Protein AF-A0A8J7U3Q4-F1 (afdb_monomer_lite)

Structure (mmCIF, N/CA/C/O backbone):
data_AF-A0A8J7U3Q4-F1
#
_entry.id   AF-A0A8J7U3Q4-F1
#
loop_
_atom_site.group_PDB
_atom_site.id
_atom_site.type_symbol
_atom_site.label_atom_id
_atom_site.label_alt_id
_atom_site.label_comp_id
_atom_site.label_asym_id
_atom_site.label_entity_id
_atom_site.label_seq_id
_atom_site.pdbx_PDB_ins_code
_atom_site.Cartn_x
_atom_site.Cartn_y
_atom_site.Cartn_z
_atom_site.occupancy
_atom_site.B_iso_or_equiv
_atom_site.auth_seq_id
_atom_site.auth_comp_id
_atom_site.auth_asym_id
_atom_site.auth_atom_id
_atom_site.pdbx_PDB_model_num
ATOM 1 N N . MET A 1 1 ? -8.595 15.255 -13.622 1.00 50.78 1 MET A N 1
ATOM 2 C CA . MET A 1 1 ? -7.132 15.039 -13.653 1.00 50.78 1 MET A CA 1
ATOM 3 C C . MET A 1 1 ? -6.896 13.541 -13.529 1.00 50.78 1 MET A C 1
ATOM 5 O O . MET A 1 1 ? -7.437 12.952 -12.600 1.00 50.78 1 MET A O 1
ATOM 9 N N . GLU A 1 2 ? -6.223 12.906 -14.490 1.00 57.72 2 GLU A N 1
ATOM 10 C CA . GLU A 1 2 ? -5.945 11.461 -14.437 1.00 57.72 2 GLU A CA 1
ATOM 11 C C . GLU A 1 2 ? -5.096 11.168 -13.190 1.00 57.72 2 GLU A C 1
ATOM 13 O O . GLU A 1 2 ? -4.143 11.901 -12.936 1.00 57.72 2 GLU A O 1
ATOM 18 N N . LYS A 1 3 ? -5.475 10.163 -12.385 1.00 77.69 3 LYS A N 1
ATOM 19 C CA . LYS A 1 3 ? -4.777 9.755 -11.152 1.00 77.69 3 LYS A CA 1
ATOM 20 C C . LYS A 1 3 ? -3.900 8.536 -11.471 1.00 77.69 3 LYS A C 1
ATOM 22 O O . LYS A 1 3 ? -4.393 7.405 -11.439 1.00 77.69 3 LYS A O 1
ATOM 27 N N . PRO A 1 4 ? -2.631 8.719 -11.890 1.00 82.69 4 PRO A N 1
ATOM 28 C CA . PRO A 1 4 ? -1.915 7.671 -12.618 1.00 82.69 4 PRO A CA 1
ATOM 29 C C . PRO A 1 4 ? -1.476 6.530 -11.709 1.00 82.69 4 PRO A C 1
ATOM 31 O O . PRO A 1 4 ? -1.364 5.402 -12.171 1.00 82.69 4 PRO A O 1
ATOM 34 N N . LEU A 1 5 ? -1.300 6.799 -10.413 1.00 87.62 5 LEU A N 1
ATOM 35 C CA . LEU A 1 5 ? -1.025 5.765 -9.425 1.00 87.62 5 LEU A CA 1
ATOM 36 C C . LEU A 1 5 ? -2.237 4.838 -9.245 1.00 87.62 5 LEU A C 1
ATOM 38 O O . LEU A 1 5 ? -2.056 3.624 -9.252 1.00 87.62 5 LEU A O 1
ATOM 42 N N . ARG A 1 6 ? -3.474 5.364 -9.221 1.00 89.88 6 ARG A N 1
ATOM 43 C CA . ARG A 1 6 ? -4.691 4.520 -9.249 1.00 89.88 6 ARG A CA 1
ATOM 44 C C . ARG A 1 6 ? -4.746 3.637 -10.489 1.00 89.88 6 ARG A C 1
ATOM 46 O O . ARG A 1 6 ? -5.060 2.457 -10.380 1.00 89.88 6 ARG A O 1
ATOM 53 N N . LYS A 1 7 ? -4.423 4.193 -11.661 1.00 89.12 7 LYS A N 1
ATOM 54 C CA . LYS A 1 7 ? -4.411 3.445 -12.929 1.00 89.12 7 LYS A CA 1
ATOM 55 C C . LYS A 1 7 ? -3.358 2.339 -12.928 1.00 89.12 7 LYS A C 1
ATOM 57 O O . LYS A 1 7 ? -3.640 1.241 -13.395 1.00 89.12 7 LYS A O 1
ATOM 62 N N . VAL A 1 8 ? -2.172 2.612 -12.387 1.00 91.62 8 VAL A N 1
ATOM 63 C CA . VAL A 1 8 ? -1.105 1.615 -12.241 1.00 91.62 8 VAL A CA 1
ATOM 64 C C . VAL A 1 8 ? -1.519 0.520 -11.260 1.00 91.62 8 VAL A C 1
ATOM 66 O O . VAL A 1 8 ? -1.522 -0.642 -11.646 1.00 91.62 8 VAL A O 1
ATOM 69 N N . ILE A 1 9 ? -1.957 0.871 -10.048 1.00 92.69 9 ILE A N 1
ATOM 70 C CA . ILE A 1 9 ? -2.380 -0.105 -9.030 1.00 92.69 9 ILE A CA 1
ATOM 71 C C . ILE A 1 9 ? -3.555 -0.956 -9.535 1.00 92.69 9 ILE A C 1
ATOM 73 O O . ILE A 1 9 ? -3.525 -2.179 -9.415 1.00 92.69 9 ILE A O 1
ATOM 77 N N . GLY A 1 10 ? -4.559 -0.334 -10.161 1.00 91.94 10 GLY A N 1
ATOM 78 C CA . GLY A 1 10 ? -5.684 -1.048 -10.770 1.00 91.94 10 GLY A CA 1
ATOM 79 C C . GLY A 1 10 ? -5.268 -1.915 -11.962 1.00 91.94 10 GLY A C 1
ATOM 80 O O . GLY A 1 10 ? -5.807 -2.999 -12.154 1.00 91.94 10 GLY A O 1
ATOM 81 N N . GLY A 1 11 ? -4.278 -1.474 -12.743 1.00 91.56 11 GLY A N 1
ATOM 82 C CA . GLY A 1 11 ? -3.726 -2.229 -13.865 1.00 91.56 11 GLY A CA 1
ATOM 83 C C . GLY A 1 11 ? -2.928 -3.462 -13.438 1.00 91.56 11 GLY A C 1
ATOM 84 O O . GLY A 1 11 ? -2.996 -4.480 -14.132 1.00 91.56 11 GLY A O 1
ATOM 85 N N . MET A 1 12 ? -2.228 -3.369 -12.304 1.00 93.06 12 MET A N 1
ATOM 86 C CA . MET A 1 12 ? -1.419 -4.443 -11.728 1.00 93.06 12 MET A CA 1
ATOM 87 C C . MET A 1 12 ? -2.253 -5.606 -11.195 1.00 93.06 12 MET A C 1
ATOM 89 O O . MET A 1 12 ? -1.776 -6.729 -11.266 1.00 93.06 12 MET A O 1
ATOM 93 N N . ARG A 1 13 ? -3.469 -5.369 -10.683 1.00 90.81 13 ARG A N 1
ATOM 94 C CA . ARG A 1 13 ? -4.275 -6.412 -10.029 1.00 90.81 13 ARG A CA 1
ATOM 95 C C . ARG A 1 13 ? -4.514 -7.609 -10.961 1.00 90.81 13 ARG A C 1
ATOM 97 O O . ARG A 1 13 ? -5.131 -7.463 -12.017 1.00 90.81 13 ARG A O 1
ATOM 104 N N . GLY A 1 14 ? -4.035 -8.786 -10.559 1.00 88.00 14 GLY A N 1
ATOM 105 C CA . GLY A 1 14 ? -4.105 -10.031 -11.334 1.00 88.00 14 GLY A CA 1
ATOM 106 C C . GLY A 1 14 ? -3.166 -10.086 -12.547 1.00 88.00 14 GLY A C 1
ATOM 107 O O . GLY A 1 14 ? -3.259 -11.007 -13.358 1.00 88.00 14 GLY A O 1
ATOM 108 N N . ARG A 1 15 ? -2.292 -9.088 -12.712 1.00 91.50 15 ARG A N 1
ATOM 109 C CA . ARG A 1 15 ? -1.296 -8.959 -13.789 1.00 91.50 15 ARG A CA 1
ATOM 110 C C . ARG A 1 15 ? 0.045 -8.466 -13.252 1.00 91.50 15 ARG A C 1
ATOM 112 O O . ARG A 1 15 ? 0.823 -7.863 -13.986 1.00 91.50 15 ARG A O 1
ATOM 119 N N . GLU A 1 16 ? 0.333 -8.714 -11.982 1.00 91.81 16 GLU A N 1
ATOM 120 C CA . GLU A 1 16 ? 1.485 -8.162 -11.273 1.00 91.81 16 GLU A CA 1
ATOM 121 C C . GLU A 1 16 ? 2.796 -8.570 -11.955 1.00 91.81 16 GLU A C 1
ATOM 123 O O . GLU A 1 16 ? 3.686 -7.739 -12.114 1.00 91.81 16 GLU A O 1
ATOM 128 N N . GLY A 1 17 ? 2.850 -9.794 -12.494 1.00 90.12 17 GLY A N 1
ATOM 129 C CA . GLY A 1 17 ? 3.981 -10.318 -13.268 1.00 90.12 17 GLY A CA 1
ATOM 130 C C . GLY A 1 17 ? 4.316 -9.550 -14.556 1.00 90.12 17 GLY A C 1
ATOM 131 O O . GLY A 1 17 ? 5.398 -9.737 -15.099 1.00 90.12 17 GLY A O 1
ATOM 132 N N . MET A 1 18 ? 3.426 -8.681 -15.054 1.00 91.38 18 MET A N 1
ATOM 133 C CA . MET A 1 18 ? 3.721 -7.783 -16.185 1.00 91.38 18 MET A CA 1
ATOM 134 C C . MET A 1 18 ? 4.442 -6.500 -15.759 1.00 91.38 18 MET A C 1
ATOM 136 O O . MET A 1 18 ? 5.020 -5.813 -16.598 1.00 91.38 18 MET A O 1
ATOM 140 N N . TYR A 1 19 ? 4.383 -6.158 -14.474 1.00 91.12 19 TYR A N 1
ATOM 141 C CA . TYR A 1 19 ? 4.971 -4.942 -13.916 1.00 91.12 19 TYR A CA 1
ATOM 142 C C . TYR A 1 19 ? 6.218 -5.257 -13.094 1.00 91.12 19 TYR A C 1
ATOM 144 O O . TYR A 1 19 ? 7.161 -4.469 -13.073 1.00 91.12 19 TYR A O 1
ATOM 152 N N . VAL A 1 20 ? 6.203 -6.394 -12.396 1.00 92.19 20 VAL A N 1
ATOM 153 C CA . VAL A 1 20 ? 7.166 -6.743 -11.359 1.00 92.19 20 VAL A CA 1
ATOM 154 C C . VAL A 1 20 ? 7.409 -8.255 -11.355 1.00 92.19 20 VAL A C 1
ATOM 156 O O . VAL A 1 20 ? 6.463 -9.040 -11.322 1.00 92.19 20 VAL A O 1
ATOM 159 N N . LEU A 1 21 ? 8.679 -8.670 -11.368 1.00 90.50 21 LEU A N 1
ATOM 160 C CA . LEU A 1 21 ? 9.094 -10.075 -11.358 1.00 90.50 21 LEU A CA 1
ATOM 161 C C . LEU A 1 21 ? 10.216 -10.293 -10.323 1.00 90.50 21 LEU A C 1
ATOM 163 O O . LEU A 1 21 ? 11.276 -9.685 -10.483 1.00 90.50 21 LEU A O 1
ATOM 167 N N . PRO A 1 22 ? 10.025 -11.169 -9.313 1.00 89.94 22 PRO A N 1
ATOM 168 C CA . PRO A 1 22 ? 8.791 -11.897 -8.992 1.00 89.94 22 PRO A CA 1
ATOM 169 C C . PRO A 1 22 ? 7.662 -10.967 -8.493 1.00 89.94 22 PRO A C 1
ATOM 171 O O . PRO A 1 22 ? 7.942 -9.926 -7.902 1.00 89.94 22 PRO A O 1
ATOM 174 N N . PRO A 1 23 ? 6.379 -11.324 -8.702 1.00 89.81 23 PRO A N 1
ATOM 175 C CA . PRO A 1 23 ? 5.234 -10.508 -8.290 1.00 89.81 23 PRO A CA 1
ATOM 176 C C . PRO A 1 23 ? 4.902 -10.687 -6.799 1.00 89.81 23 PRO A C 1
ATOM 178 O O . PRO A 1 23 ? 3.769 -10.991 -6.429 1.00 89.81 23 PRO A O 1
ATOM 181 N N . ASP A 1 24 ? 5.903 -10.559 -5.933 1.00 92.81 24 ASP A N 1
ATOM 182 C CA . ASP A 1 24 ? 5.725 -10.679 -4.489 1.00 92.81 24 ASP A CA 1
ATOM 183 C C . ASP A 1 24 ? 5.553 -9.310 -3.809 1.00 92.81 24 ASP A C 1
ATOM 185 O O . ASP A 1 24 ? 5.645 -8.243 -4.425 1.00 92.81 24 ASP A O 1
ATOM 189 N N . TRP A 1 25 ? 5.282 -9.356 -2.505 1.00 95.44 25 TRP A N 1
ATOM 190 C CA . TRP A 1 25 ? 5.036 -8.173 -1.692 1.00 95.44 25 TRP A CA 1
ATOM 191 C C . TRP A 1 25 ? 6.167 -7.140 -1.757 1.00 95.44 25 TRP A C 1
ATOM 193 O O . TRP A 1 25 ? 5.904 -5.963 -2.004 1.00 95.44 25 TRP A O 1
ATOM 203 N N . SER A 1 26 ? 7.419 -7.553 -1.550 1.00 95.12 26 SER A N 1
ATOM 204 C CA . SER A 1 26 ? 8.537 -6.611 -1.453 1.00 95.12 26 SER A CA 1
ATOM 205 C C . SER A 1 26 ? 8.826 -5.948 -2.795 1.00 95.12 26 SER A C 1
ATOM 207 O O . SER A 1 26 ? 9.085 -4.743 -2.837 1.00 95.12 26 SER A O 1
ATOM 209 N N . HIS A 1 27 ? 8.718 -6.689 -3.899 1.00 95.44 27 HIS A N 1
ATOM 210 C CA . HIS A 1 27 ? 8.943 -6.120 -5.219 1.00 95.44 27 HIS A CA 1
ATOM 211 C C . HIS A 1 27 ? 7.803 -5.179 -5.639 1.00 95.44 27 HIS A C 1
ATOM 213 O O . HIS A 1 27 ? 8.068 -4.120 -6.215 1.00 95.44 27 HIS A O 1
ATOM 219 N N . VAL A 1 28 ? 6.544 -5.499 -5.310 1.00 95.31 28 VAL A N 1
ATOM 220 C CA . VAL A 1 28 ? 5.410 -4.586 -5.543 1.00 95.31 28 VAL A CA 1
ATOM 221 C C . VAL A 1 28 ? 5.569 -3.300 -4.729 1.00 95.31 28 VAL A C 1
ATOM 223 O O . VAL A 1 28 ? 5.395 -2.208 -5.273 1.00 95.31 28 VAL A O 1
ATOM 226 N N . VAL A 1 29 ? 5.963 -3.401 -3.457 1.00 95.69 29 VAL A N 1
ATOM 227 C CA . VAL A 1 29 ? 6.251 -2.239 -2.601 1.00 95.69 29 VAL A CA 1
ATOM 228 C C . VAL A 1 29 ? 7.357 -1.375 -3.206 1.00 95.69 29 VAL A C 1
ATOM 230 O O . VAL A 1 29 ? 7.184 -0.161 -3.341 1.00 95.69 29 VAL A O 1
ATOM 233 N N . ALA A 1 30 ? 8.472 -1.983 -3.620 1.00 94.81 30 ALA A N 1
ATOM 234 C CA . ALA A 1 30 ? 9.586 -1.269 -4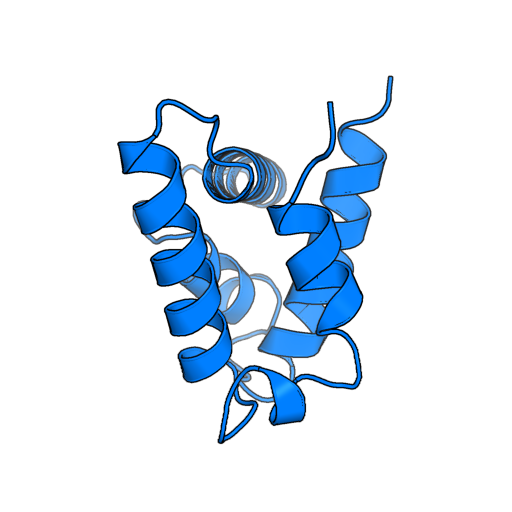.237 1.00 94.81 30 ALA A CA 1
ATOM 235 C C . ALA A 1 30 ? 9.156 -0.542 -5.521 1.00 94.81 30 ALA A C 1
ATOM 237 O O . ALA A 1 30 ? 9.465 0.640 -5.698 1.00 94.81 30 ALA A O 1
ATOM 238 N N . PHE A 1 31 ? 8.389 -1.215 -6.381 1.00 94.69 31 PHE A N 1
ATOM 239 C CA . PHE A 1 31 ? 7.856 -0.633 -7.609 1.00 94.69 31 PHE A CA 1
ATOM 240 C C . PHE A 1 31 ? 6.947 0.572 -7.332 1.00 94.69 31 PHE A C 1
ATOM 242 O O . PHE A 1 31 ? 7.143 1.640 -7.914 1.00 94.69 31 PHE A O 1
ATOM 249 N N . LEU A 1 32 ? 5.984 0.439 -6.415 1.00 93.81 32 LEU A N 1
ATOM 250 C CA . LEU A 1 32 ? 5.037 1.509 -6.091 1.00 93.81 32 LEU A CA 1
ATOM 251 C C . LEU A 1 32 ? 5.722 2.707 -5.419 1.00 93.81 32 LEU A C 1
ATOM 253 O O . LEU A 1 32 ? 5.435 3.857 -5.768 1.00 93.81 32 LEU A O 1
ATOM 257 N N . ASN A 1 33 ? 6.674 2.456 -4.517 1.00 91.81 33 ASN A N 1
ATOM 258 C CA . ASN A 1 33 ? 7.480 3.507 -3.898 1.00 91.81 33 ASN A CA 1
ATOM 259 C C . ASN A 1 33 ? 8.341 4.239 -4.939 1.00 91.81 33 ASN A C 1
ATOM 261 O O . ASN A 1 33 ? 8.371 5.470 -4.943 1.00 91.81 33 ASN A O 1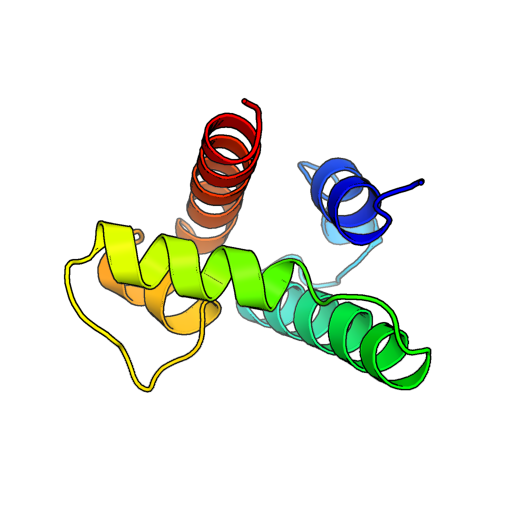
ATOM 265 N N . GLY A 1 34 ? 8.978 3.511 -5.863 1.00 91.12 34 GLY A N 1
ATOM 266 C CA . GLY A 1 34 ? 9.756 4.095 -6.960 1.00 91.12 34 GLY A CA 1
ATOM 267 C C . GLY A 1 34 ? 8.899 4.926 -7.919 1.00 91.12 34 GLY A C 1
ATOM 268 O O . GLY A 1 34 ? 9.244 6.067 -8.233 1.00 91.12 34 GLY A O 1
ATOM 269 N N . PHE A 1 35 ? 7.738 4.400 -8.320 1.00 89.31 35 PHE A N 1
ATOM 270 C CA . PHE A 1 35 ? 6.776 5.118 -9.157 1.00 89.31 35 PHE A CA 1
ATOM 271 C C . PHE A 1 35 ? 6.325 6.423 -8.491 1.00 89.31 35 PHE A C 1
ATOM 273 O O . PHE A 1 35 ? 6.291 7.481 -9.120 1.00 89.31 35 PHE A O 1
ATOM 280 N N . SER A 1 36 ? 6.013 6.362 -7.197 1.00 87.12 36 SER A N 1
ATOM 281 C CA . SER A 1 36 ? 5.606 7.527 -6.418 1.00 87.12 36 SER A CA 1
ATOM 282 C C . SER A 1 36 ? 6.727 8.565 -6.272 1.00 87.12 36 SER A C 1
ATOM 284 O O . SER A 1 36 ? 6.500 9.759 -6.491 1.00 87.12 36 SER A O 1
ATOM 286 N N . ALA A 1 37 ? 7.956 8.128 -5.980 1.00 86.06 37 ALA A N 1
ATOM 287 C CA . ALA A 1 37 ? 9.122 9.002 -5.866 1.00 86.06 37 ALA A CA 1
ATOM 288 C C . ALA A 1 37 ? 9.407 9.763 -7.171 1.00 86.06 37 ALA A C 1
ATOM 290 O O . ALA A 1 37 ? 9.595 10.982 -7.139 1.00 86.06 37 ALA A O 1
ATOM 291 N N . GLY A 1 38 ? 9.342 9.081 -8.321 1.00 83.62 38 GLY A N 1
ATOM 292 C CA . GLY A 1 38 ? 9.506 9.716 -9.633 1.00 83.62 38 GLY A CA 1
ATOM 293 C C . GLY A 1 38 ? 8.486 10.829 -9.895 1.00 83.62 38 GLY A C 1
ATOM 294 O O . GLY A 1 38 ? 8.816 11.842 -10.504 1.00 83.62 38 GLY A O 1
ATOM 295 N N . ARG A 1 39 ? 7.260 10.693 -9.370 1.00 78.31 39 ARG A N 1
ATOM 296 C CA . ARG A 1 39 ? 6.204 11.709 -9.517 1.00 78.31 39 ARG A CA 1
ATOM 297 C C . ARG A 1 39 ? 6.309 12.859 -8.524 1.00 78.31 39 ARG A C 1
ATOM 299 O O . ARG A 1 39 ? 5.971 13.984 -8.894 1.00 78.31 39 ARG A O 1
ATOM 306 N N . LYS A 1 40 ? 6.797 12.616 -7.300 1.00 74.62 40 LYS A N 1
ATOM 307 C CA . LYS A 1 40 ? 7.099 13.694 -6.339 1.00 74.62 40 LYS A CA 1
ATOM 308 C C . LYS A 1 40 ? 8.089 14.694 -6.935 1.00 74.62 40 LYS A C 1
ATOM 310 O O . LYS A 1 40 ? 7.881 15.897 -6.807 1.00 74.62 40 LYS A O 1
ATOM 315 N N . GLY A 1 41 ? 9.094 14.205 -7.666 1.00 68.31 41 GLY A N 1
ATOM 316 C CA . GLY A 1 41 ? 10.037 15.050 -8.409 1.00 68.31 41 GLY A CA 1
ATOM 317 C C . GLY A 1 41 ? 9.386 15.953 -9.469 1.00 68.31 41 GLY A C 1
ATOM 318 O O . GLY A 1 41 ? 9.991 16.932 -9.887 1.00 68.31 41 GLY A O 1
ATOM 319 N N . SER A 1 42 ? 8.144 15.667 -9.875 1.00 67.81 42 SER A N 1
ATOM 320 C CA . SER A 1 42 ? 7.358 16.453 -10.837 1.00 67.81 42 SER A CA 1
ATOM 321 C C . SER A 1 42 ? 6.280 17.340 -10.189 1.00 67.81 42 SER A C 1
ATOM 323 O O . SER A 1 42 ? 5.425 17.862 -10.900 1.00 67.81 42 SER A O 1
ATOM 325 N N . GLY A 1 43 ? 6.270 17.491 -8.857 1.00 60.00 43 GLY A N 1
ATOM 326 C CA . GLY A 1 43 ? 5.328 18.367 -8.141 1.00 60.00 43 GLY A CA 1
ATOM 327 C C . GLY A 1 43 ? 3.895 17.831 -8.013 1.00 60.00 43 GLY A C 1
ATOM 328 O O . GLY A 1 43 ? 2.982 18.582 -7.674 1.00 60.00 43 GLY A O 1
ATOM 329 N N . LEU A 1 44 ? 3.670 16.543 -8.282 1.00 64.06 44 LEU A N 1
ATOM 330 C CA . LEU A 1 44 ? 2.353 15.906 -8.189 1.00 64.06 44 LEU A CA 1
ATOM 331 C C . LEU A 1 44 ? 2.145 15.262 -6.811 1.00 64.06 44 LEU A C 1
ATOM 333 O O . LEU A 1 44 ? 3.077 14.691 -6.242 1.00 64.06 44 LEU A O 1
ATOM 337 N N . SER A 1 45 ? 0.915 15.335 -6.281 1.00 65.38 45 SER A N 1
ATOM 338 C CA . SER A 1 45 ? 0.591 14.764 -4.967 1.00 65.38 45 SER A CA 1
ATOM 339 C C . SER A 1 45 ? 0.787 13.240 -4.946 1.00 65.38 45 SER A C 1
ATOM 341 O O . SER A 1 45 ? 0.569 12.537 -5.937 1.00 65.38 45 SER A O 1
ATOM 343 N N . CYS A 1 46 ? 1.244 12.736 -3.800 1.00 78.38 46 CYS A N 1
ATOM 344 C CA . CYS A 1 46 ? 1.585 11.335 -3.597 1.00 78.38 46 CYS A CA 1
ATOM 345 C C . CYS A 1 46 ? 0.414 10.610 -2.931 1.00 78.38 46 CYS A C 1
ATOM 347 O O . CYS A 1 46 ? 0.280 10.640 -1.709 1.00 78.38 46 CYS A O 1
ATOM 349 N N . GLU A 1 47 ? -0.424 9.941 -3.724 1.00 86.88 47 GLU A N 1
ATOM 350 C CA . GLU A 1 47 ? -1.595 9.215 -3.204 1.00 86.88 47 GLU A CA 1
ATOM 351 C C . GLU A 1 47 ? -1.202 8.096 -2.223 1.00 86.88 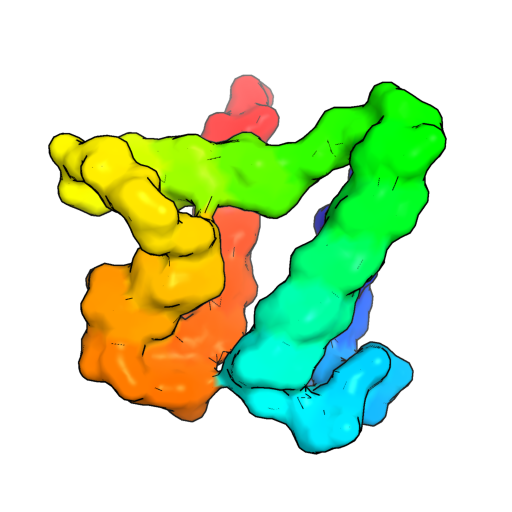47 GLU A C 1
ATOM 353 O O . GLU A 1 47 ? -1.959 7.813 -1.307 1.00 86.88 47 GLU A O 1
ATOM 358 N N . LEU A 1 48 ? 0.009 7.524 -2.328 1.00 89.75 48 LEU A N 1
ATOM 359 C CA . LEU A 1 48 ? 0.524 6.588 -1.315 1.00 89.75 48 LEU A CA 1
ATOM 360 C C . LEU A 1 48 ? 0.706 7.240 0.061 1.00 89.75 48 LEU A C 1
ATOM 362 O O . LEU A 1 48 ? 0.555 6.567 1.069 1.00 89.75 48 LEU A O 1
ATOM 366 N N . THR A 1 49 ? 1.021 8.537 0.123 1.00 88.94 49 THR A N 1
ATOM 367 C CA . THR A 1 49 ? 1.139 9.245 1.407 1.00 88.94 49 THR A CA 1
ATOM 368 C C . THR A 1 49 ? -0.236 9.491 2.022 1.00 88.94 49 THR A C 1
ATOM 370 O O . THR A 1 49 ? -0.378 9.382 3.234 1.00 88.94 49 THR A O 1
ATOM 373 N N . LEU A 1 50 ? -1.251 9.775 1.202 1.00 89.94 50 LEU A N 1
ATOM 374 C CA . LEU A 1 50 ? -2.637 9.882 1.673 1.00 89.94 50 LEU A CA 1
ATOM 375 C C . LEU A 1 50 ? -3.159 8.523 2.150 1.00 89.94 50 LEU A C 1
ATOM 377 O O . LEU A 1 50 ? -3.726 8.423 3.232 1.00 89.94 50 LEU A O 1
ATOM 381 N N . PHE A 1 51 ? -2.877 7.464 1.394 1.00 93.25 51 PHE A N 1
ATOM 382 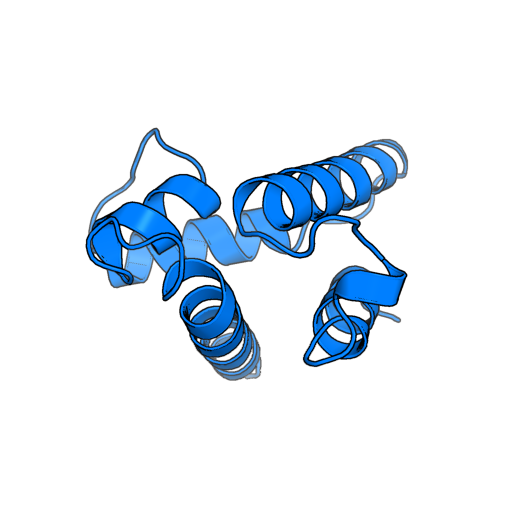C CA . PHE A 1 51 ? -3.192 6.096 1.787 1.00 93.25 51 PHE A CA 1
ATOM 383 C C . PHE A 1 51 ? -2.508 5.691 3.096 1.00 93.25 51 PHE A C 1
ATOM 385 O O . PHE A 1 51 ? -3.136 5.089 3.961 1.00 93.25 51 PHE A O 1
ATOM 392 N N . GLU A 1 52 ? -1.240 6.057 3.279 1.00 93.19 52 GLU A N 1
ATOM 393 C CA . GLU A 1 52 ? -0.522 5.826 4.531 1.00 93.19 52 GLU A CA 1
ATOM 394 C C . GLU A 1 52 ? -1.199 6.520 5.721 1.00 93.19 52 GLU A C 1
ATOM 396 O O . GLU A 1 52 ? -1.417 5.900 6.761 1.00 93.19 52 GLU A O 1
ATOM 401 N N . GLN A 1 53 ? -1.583 7.788 5.558 1.00 91.38 53 GLN A N 1
ATOM 402 C CA . GLN A 1 53 ? -2.304 8.533 6.592 1.00 91.38 53 GLN A CA 1
ATOM 403 C C . GLN A 1 53 ? -3.647 7.874 6.920 1.00 91.38 5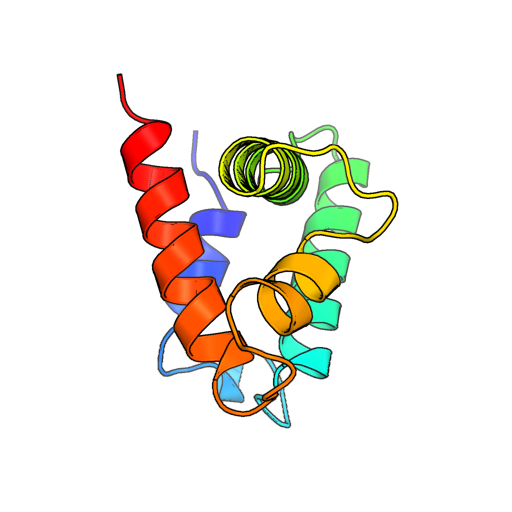3 GLN A C 1
ATOM 405 O O . GLN A 1 53 ? -3.946 7.653 8.092 1.00 91.38 53 GLN A O 1
ATOM 410 N N . TRP A 1 54 ? -4.400 7.476 5.894 1.00 93.69 54 TRP A N 1
ATOM 411 C CA . TRP A 1 54 ? -5.655 6.746 6.052 1.00 93.69 54 TRP A CA 1
ATOM 412 C C . TRP A 1 54 ? -5.459 5.423 6.812 1.00 93.69 54 TRP A C 1
ATOM 414 O O . TRP A 1 54 ? -6.230 5.103 7.715 1.00 93.69 54 TRP A O 1
ATOM 424 N N . LEU A 1 55 ? -4.387 4.670 6.534 1.00 95.00 55 LEU A N 1
ATOM 425 C CA . LEU A 1 55 ? -4.066 3.451 7.285 1.00 95.00 55 LEU A CA 1
ATOM 426 C C . LEU A 1 55 ? -3.788 3.739 8.765 1.00 95.00 55 LEU A C 1
ATOM 428 O O . LEU A 1 55 ? -4.253 2.988 9.625 1.00 95.00 55 LEU A O 1
ATOM 432 N N . TYR A 1 56 ? -3.049 4.809 9.072 1.00 93.56 56 TYR A N 1
ATOM 433 C CA . TYR A 1 56 ? -2.770 5.211 10.455 1.00 93.56 56 TYR A CA 1
ATOM 434 C C . TYR A 1 56 ? -4.047 5.555 11.226 1.00 93.56 56 TYR A C 1
ATOM 436 O O . TYR A 1 56 ? -4.180 5.189 12.395 1.00 93.56 56 TYR A O 1
ATOM 444 N N . GLU A 1 57 ? -5.009 6.201 10.569 1.00 92.31 57 GLU A N 1
ATOM 445 C CA . GLU A 1 57 ? -6.325 6.469 11.150 1.00 92.31 57 GLU A CA 1
ATOM 446 C C . GLU A 1 57 ? -7.076 5.168 11.460 1.00 92.31 57 GLU A C 1
ATOM 448 O O . GLU A 1 57 ? -7.606 5.019 12.562 1.00 92.31 57 GLU A O 1
ATOM 453 N N . LYS A 1 58 ? -7.056 4.179 10.552 1.00 91.56 58 LYS A N 1
ATOM 454 C CA . LYS A 1 58 ? -7.724 2.883 10.779 1.00 91.56 58 LYS A CA 1
ATOM 455 C C . LYS A 1 58 ? -7.124 2.075 11.931 1.00 91.56 58 LYS A C 1
ATOM 457 O O . LYS A 1 58 ? -7.857 1.342 12.589 1.00 91.56 58 LYS A O 1
ATOM 462 N N . ILE A 1 59 ? -5.822 2.199 12.195 1.00 92.06 59 ILE A N 1
ATOM 463 C CA . ILE A 1 59 ? -5.175 1.520 13.335 1.00 92.06 59 ILE A CA 1
ATOM 464 C C . ILE A 1 59 ? -5.192 2.355 14.627 1.00 92.06 59 ILE A C 1
ATOM 466 O O . ILE A 1 59 ? -4.654 1.913 15.644 1.00 92.06 59 ILE A O 1
ATOM 470 N N . GLY A 1 60 ? -5.777 3.559 14.596 1.00 87.88 60 GLY A N 1
ATOM 471 C CA . GLY A 1 60 ? -5.917 4.448 15.751 1.00 87.88 60 GLY A CA 1
ATOM 472 C C . GLY A 1 60 ? -4.600 4.996 16.305 1.00 87.88 60 GLY A C 1
ATOM 473 O O . GLY A 1 60 ? -4.577 5.483 17.431 1.00 87.88 60 GLY A O 1
ATOM 474 N N . ASN A 1 61 ? -3.497 4.900 15.558 1.00 81.81 61 ASN A N 1
ATOM 475 C CA . ASN A 1 61 ? -2.170 5.317 16.002 1.00 81.81 61 ASN A CA 1
ATOM 476 C C . ASN A 1 61 ? -1.320 5.786 14.824 1.00 81.81 61 ASN A C 1
ATOM 478 O O . ASN A 1 61 ? -1.289 5.155 13.768 1.00 81.81 61 ASN A O 1
ATOM 482 N N . ARG A 1 62 ? -0.534 6.845 15.044 1.00 75.75 62 ARG A N 1
ATOM 483 C CA . ARG A 1 62 ? 0.547 7.194 14.117 1.00 75.75 62 ARG A CA 1
ATOM 484 C C . ARG A 1 62 ? 1.657 6.158 14.239 1.00 75.75 62 ARG A C 1
ATOM 486 O O . ARG A 1 62 ? 2.178 5.934 15.330 1.00 75.75 62 ARG A O 1
ATOM 493 N N . CYS A 1 63 ? 2.016 5.540 13.120 1.00 75.75 63 CYS A N 1
ATOM 494 C CA . CYS A 1 63 ? 3.164 4.650 13.036 1.00 75.75 63 CYS A CA 1
ATOM 495 C C . CYS A 1 63 ? 4.362 5.412 12.458 1.00 75.75 63 CYS A C 1
ATOM 497 O O . CYS A 1 63 ? 4.192 6.283 11.609 1.00 75.75 63 CYS A O 1
ATOM 499 N N . SER A 1 64 ? 5.574 5.098 12.917 1.00 82.00 64 SER A N 1
ATOM 500 C CA . SER A 1 64 ? 6.811 5.547 12.261 1.00 82.00 64 SER A CA 1
ATOM 501 C C . SER A 1 64 ? 7.187 4.667 11.064 1.00 82.00 64 SER A C 1
ATOM 503 O O . SER A 1 64 ? 8.123 4.988 10.335 1.00 82.00 64 SER A O 1
ATOM 505 N N . SER A 1 65 ? 6.491 3.545 10.881 1.00 88.62 65 SER A N 1
ATOM 506 C CA . SER A 1 65 ? 6.696 2.604 9.784 1.00 88.62 65 SER A CA 1
ATOM 507 C C . SER A 1 65 ? 5.775 2.931 8.616 1.00 88.62 65 SER A C 1
ATOM 509 O O . SER A 1 65 ? 4.609 3.231 8.846 1.00 88.62 65 SER A O 1
ATOM 511 N N . GLY A 1 66 ? 6.285 2.815 7.388 1.00 92.69 66 GLY A N 1
ATOM 512 C CA . GLY A 1 66 ? 5.537 3.141 6.173 1.00 92.69 66 GLY A CA 1
ATOM 513 C C . GLY A 1 66 ? 4.305 2.265 5.927 1.00 92.69 66 GLY A C 1
ATOM 514 O O . GLY A 1 66 ? 4.095 1.235 6.581 1.00 92.69 66 GLY A O 1
ATOM 515 N N . TRP A 1 67 ? 3.494 2.678 4.949 1.00 95.06 67 TRP A N 1
ATOM 516 C CA . TRP A 1 67 ? 2.255 1.994 4.552 1.00 95.06 67 TRP A CA 1
ATOM 517 C C . TRP A 1 67 ? 2.432 0.486 4.337 1.00 95.06 67 TRP A C 1
ATOM 519 O O . TRP A 1 67 ? 1.567 -0.303 4.716 1.00 95.06 67 TRP A O 1
ATOM 529 N N . ASP A 1 68 ? 3.557 0.071 3.763 1.00 96.44 68 ASP A N 1
ATOM 530 C CA . ASP A 1 68 ? 3.869 -1.316 3.448 1.00 96.44 68 ASP A CA 1
ATOM 531 C C . ASP A 1 68 ? 4.044 -2.154 4.719 1.00 96.44 68 ASP A C 1
ATOM 533 O O . ASP A 1 68 ? 3.463 -3.233 4.871 1.00 96.44 68 ASP A O 1
ATOM 537 N N . TRP A 1 69 ? 4.778 -1.624 5.694 1.00 96.44 69 TRP A N 1
ATOM 538 C CA . TRP A 1 69 ? 4.927 -2.288 6.979 1.00 96.44 69 TRP A CA 1
ATOM 539 C C . TRP A 1 69 ? 3.576 -2.431 7.678 1.00 96.44 69 TRP A C 1
ATOM 541 O O . TRP A 1 69 ? 3.283 -3.495 8.229 1.00 96.44 69 TRP A O 1
ATOM 551 N N . VAL A 1 70 ? 2.738 -1.391 7.634 1.00 96.38 70 VAL A N 1
ATOM 552 C CA . VAL A 1 70 ? 1.408 -1.421 8.252 1.00 96.38 70 VAL A CA 1
ATOM 553 C C . VAL A 1 70 ? 0.518 -2.468 7.587 1.00 96.38 70 VAL A C 1
ATOM 555 O O . VAL A 1 70 ? -0.082 -3.274 8.296 1.00 96.38 70 VAL A O 1
ATOM 558 N N . VAL A 1 71 ? 0.464 -2.523 6.254 1.00 97.56 71 VAL A N 1
ATOM 559 C CA . VAL A 1 71 ? -0.314 -3.550 5.543 1.00 97.56 71 VAL A CA 1
ATOM 560 C C . VAL A 1 71 ? 0.149 -4.951 5.940 1.00 97.56 71 VAL A C 1
ATOM 562 O O . VAL A 1 71 ? -0.676 -5.765 6.361 1.00 97.56 71 VAL A O 1
ATOM 565 N N . LEU A 1 72 ? 1.455 -5.222 5.868 1.00 98.00 72 LEU A N 1
ATOM 566 C CA . LEU A 1 72 ? 2.003 -6.541 6.180 1.00 98.00 72 LEU A CA 1
ATOM 567 C C . LEU A 1 72 ? 1.724 -6.940 7.635 1.00 98.00 72 LEU A C 1
ATOM 569 O O . LEU A 1 72 ? 1.207 -8.021 7.896 1.00 98.00 72 LEU A O 1
ATOM 573 N N . ASN A 1 73 ? 2.042 -6.069 8.591 1.00 96.25 73 ASN A N 1
ATOM 574 C CA . ASN A 1 73 ? 2.085 -6.450 10.003 1.00 96.25 73 ASN A CA 1
ATOM 575 C C . ASN A 1 73 ? 0.761 -6.235 10.737 1.00 96.25 73 ASN A C 1
ATOM 577 O O . ASN A 1 73 ? 0.474 -6.959 11.686 1.00 96.25 73 ASN A O 1
ATOM 581 N N . LYS A 1 74 ? -0.042 -5.239 10.346 1.00 95.50 74 LYS A N 1
ATOM 582 C CA . LYS A 1 74 ? -1.304 -4.914 11.033 1.00 95.50 74 LYS A CA 1
ATOM 583 C C . LYS A 1 74 ? -2.526 -5.518 10.362 1.00 95.50 74 LYS A C 1
ATOM 585 O O . LYS A 1 74 ? -3.498 -5.791 11.054 1.00 95.50 74 LYS A O 1
ATOM 590 N N . PHE A 1 75 ? -2.474 -5.747 9.051 1.00 96.19 75 PHE A N 1
ATOM 591 C CA . PHE A 1 75 ? -3.634 -6.217 8.292 1.00 96.19 75 PHE A CA 1
ATOM 592 C C . PHE A 1 75 ? -3.448 -7.595 7.650 1.00 96.19 75 PHE A C 1
ATOM 594 O O . PHE A 1 75 ? -4.444 -8.258 7.360 1.00 96.19 75 PHE A O 1
ATOM 601 N N . ALA A 1 76 ? -2.206 -8.024 7.423 1.00 97.12 76 ALA A N 1
ATOM 602 C CA . ALA A 1 76 ? -1.876 -9.349 6.900 1.00 97.12 76 ALA A CA 1
ATOM 603 C C . ALA A 1 76 ? -1.179 -10.256 7.929 1.00 97.12 76 ALA A C 1
ATOM 605 O O . ALA A 1 76 ? -0.749 -11.345 7.571 1.00 97.12 76 ALA A O 1
ATOM 606 N N . GLU A 1 77 ? -1.091 -9.838 9.197 1.00 96.19 77 GLU A N 1
ATOM 607 C CA . GLU A 1 77 ? -0.566 -10.655 10.308 1.00 96.19 77 GLU A CA 1
ATOM 608 C C . GLU A 1 77 ? 0.872 -11.169 10.081 1.00 96.19 77 GLU A C 1
ATOM 610 O O . GLU A 1 77 ? 1.254 -12.232 10.562 1.00 96.19 77 GLU A O 1
ATOM 615 N N . GLY A 1 78 ? 1.685 -10.421 9.330 1.00 96.38 78 GLY A N 1
ATOM 616 C CA . GLY A 1 78 ? 3.056 -10.803 8.976 1.00 96.38 78 GLY A CA 1
ATOM 617 C C . GLY A 1 78 ? 3.158 -11.816 7.830 1.00 96.38 78 GLY A C 1
ATOM 618 O O . GLY A 1 78 ? 4.263 -12.212 7.465 1.00 96.38 78 GLY A O 1
ATOM 619 N N . ASP A 1 79 ? 2.036 -12.218 7.232 1.00 97.06 79 ASP A N 1
ATOM 620 C CA . ASP A 1 79 ? 1.989 -13.168 6.125 1.00 97.06 79 ASP A CA 1
ATOM 621 C C . ASP A 1 79 ? 2.168 -12.450 4.778 1.00 97.06 79 ASP A C 1
ATOM 623 O O . ASP A 1 79 ? 1.287 -11.736 4.283 1.00 97.06 79 ASP A O 1
ATOM 627 N N . THR A 1 80 ? 3.327 -12.663 4.154 1.00 94.38 80 THR A N 1
ATOM 628 C CA . THR A 1 80 ? 3.677 -12.050 2.868 1.00 94.38 80 THR A CA 1
ATOM 629 C C . THR A 1 80 ? 2.793 -12.525 1.716 1.00 94.38 80 THR A C 1
ATOM 631 O O . THR A 1 80 ? 2.587 -11.762 0.772 1.00 94.38 80 THR A O 1
ATOM 634 N N . GLN A 1 81 ? 2.209 -13.728 1.794 1.00 93.69 81 GLN A N 1
ATOM 635 C CA . GLN A 1 81 ? 1.274 -14.225 0.779 1.00 93.69 81 GLN A CA 1
ATOM 636 C C . GLN A 1 81 ? -0.078 -13.510 0.864 1.00 93.69 81 GLN A C 1
ATOM 638 O O . GLN A 1 81 ? -0.746 -13.313 -0.152 1.00 93.69 81 GLN A O 1
ATOM 643 N N . LYS A 1 82 ? -0.474 -13.068 2.064 1.00 96.25 82 LYS A N 1
ATOM 644 C CA . LYS A 1 82 ? -1.708 -12.296 2.283 1.00 96.25 82 LYS A CA 1
ATOM 645 C C . LYS A 1 82 ? -1.527 -10.796 2.069 1.00 96.25 82 LYS A C 1
ATOM 647 O O . LYS A 1 82 ? -2.513 -10.112 1.799 1.00 96.25 82 LYS A O 1
ATOM 652 N N . ALA A 1 83 ? -0.303 -10.281 2.175 1.00 97.19 83 ALA A N 1
ATOM 653 C CA . ALA A 1 83 ? -0.025 -8.847 2.151 1.00 97.19 83 ALA A CA 1
ATOM 654 C C . ALA A 1 83 ? -0.483 -8.159 0.859 1.00 97.19 83 ALA A C 1
ATOM 656 O O . ALA A 1 83 ? -1.148 -7.127 0.918 1.00 97.19 83 ALA A O 1
ATOM 657 N N . LEU A 1 84 ? -0.209 -8.754 -0.304 1.00 95.62 84 LEU A N 1
ATOM 658 C CA . LEU A 1 84 ? -0.586 -8.166 -1.589 1.00 95.62 84 LEU A CA 1
ATOM 659 C C . LEU A 1 84 ? -2.115 -8.164 -1.831 1.00 95.62 84 LEU A C 1
ATOM 661 O O . LEU A 1 84 ? -2.665 -7.096 -2.110 1.00 95.62 84 LEU A O 1
ATOM 665 N N . PRO A 1 85 ? -2.850 -9.282 -1.647 1.00 95.50 85 PRO A N 1
ATOM 666 C CA . PRO A 1 85 ? -4.315 -9.253 -1.661 1.00 95.50 85 PRO A CA 1
ATOM 667 C C . PRO A 1 85 ? -4.903 -8.259 -0.651 1.00 95.50 85 PRO A C 1
ATOM 669 O O . PRO A 1 85 ? -5.857 -7.540 -0.958 1.00 95.50 85 PRO A O 1
ATOM 672 N N . LYS A 1 86 ? -4.318 -8.180 0.551 1.00 97.50 86 LYS A N 1
ATOM 673 C CA . LYS A 1 86 ? -4.764 -7.262 1.600 1.00 97.50 86 LYS A CA 1
ATOM 674 C C . LYS A 1 86 ? -4.536 -5.800 1.223 1.00 97.50 86 LYS A C 1
ATOM 676 O O . LYS A 1 86 ? -5.423 -4.982 1.447 1.00 97.50 86 LYS A O 1
ATOM 681 N N . PHE A 1 87 ? -3.397 -5.476 0.615 1.00 97.12 87 PHE A N 1
ATOM 682 C CA . PHE A 1 87 ? -3.123 -4.150 0.070 1.00 97.12 87 PHE A CA 1
ATOM 683 C C . PHE A 1 87 ? -4.204 -3.725 -0.917 1.00 97.12 87 PHE A C 1
ATOM 685 O O . PHE A 1 87 ? -4.753 -2.639 -0.772 1.00 97.12 87 PHE A O 1
ATOM 692 N N . TYR A 1 88 ? -4.560 -4.585 -1.871 1.00 96.38 88 TYR A N 1
ATOM 693 C CA . TYR A 1 88 ? -5.603 -4.270 -2.844 1.00 96.38 88 TYR A CA 1
ATOM 694 C C . TYR A 1 88 ? -6.960 -4.003 -2.190 1.00 96.38 88 TYR A C 1
ATOM 696 O O . TYR A 1 88 ? -7.628 -3.041 -2.562 1.00 96.38 88 TYR A O 1
ATOM 704 N N . GLN A 1 89 ? -7.339 -4.805 -1.193 1.00 96.81 89 GLN A N 1
ATOM 705 C CA . GLN A 1 89 ? -8.563 -4.588 -0.423 1.00 96.81 89 GLN A CA 1
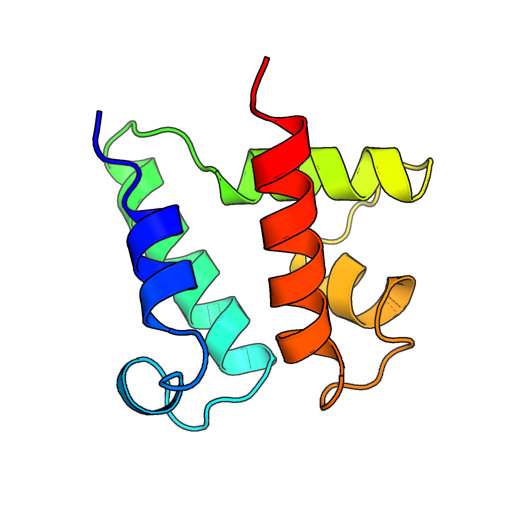ATOM 706 C C . GLN A 1 89 ? -8.554 -3.231 0.302 1.00 96.81 89 GLN A C 1
ATOM 708 O O . GLN A 1 89 ? -9.535 -2.493 0.252 1.00 96.81 89 GLN A O 1
ATOM 713 N N . LEU A 1 90 ? -7.453 -2.904 0.984 1.00 96.75 90 LEU A N 1
ATOM 714 C CA . LEU A 1 90 ? -7.308 -1.651 1.729 1.00 96.75 90 LEU A CA 1
ATOM 715 C C . LEU A 1 90 ? -7.260 -0.442 0.798 1.00 96.75 90 LEU A C 1
ATOM 717 O O . LEU A 1 90 ? -7.842 0.590 1.110 1.00 96.75 90 LEU A O 1
ATOM 721 N N . TRP A 1 91 ? -6.599 -0.577 -0.350 1.00 95.62 91 TRP A N 1
ATOM 722 C CA . TRP A 1 91 ? -6.546 0.459 -1.368 1.00 95.62 91 TRP A CA 1
ATOM 723 C C . TRP A 1 91 ? -7.941 0.773 -1.908 1.00 95.62 91 TRP A C 1
ATOM 725 O O . TRP A 1 91 ? -8.305 1.939 -1.990 1.00 95.62 91 TRP A O 1
ATOM 735 N N . ASP A 1 92 ? -8.758 -0.241 -2.207 1.00 94.56 92 ASP A N 1
ATOM 736 C CA . ASP A 1 92 ? -10.140 -0.018 -2.649 1.00 94.56 92 ASP A CA 1
ATOM 737 C C . ASP A 1 92 ? -10.977 0.687 -1.577 1.00 94.56 92 ASP A C 1
ATOM 739 O O . ASP A 1 92 ? -11.707 1.622 -1.898 1.00 94.56 92 ASP A O 1
ATOM 743 N N . ALA A 1 93 ? -10.840 0.282 -0.310 1.00 95.44 93 ALA A N 1
ATOM 744 C CA . ALA A 1 93 ? -11.531 0.928 0.804 1.00 95.44 93 ALA A CA 1
ATOM 745 C C . ALA A 1 93 ? -11.104 2.397 0.969 1.00 95.44 93 ALA A C 1
ATOM 747 O O . ALA A 1 93 ? -11.948 3.275 1.116 1.00 95.44 93 ALA A O 1
ATOM 748 N N . PHE A 1 94 ? -9.806 2.685 0.859 1.00 94.44 94 PHE A N 1
ATOM 749 C CA . PHE A 1 94 ? -9.284 4.050 0.835 1.00 94.44 94 PHE A CA 1
ATOM 750 C C . PHE A 1 94 ? -9.883 4.874 -0.312 1.00 94.44 94 PHE A C 1
ATOM 752 O O . PHE A 1 94 ? -10.310 6.008 -0.112 1.00 94.44 94 PHE A O 1
ATOM 759 N N . LEU A 1 95 ? -9.964 4.298 -1.514 1.00 91.50 95 LEU A N 1
ATOM 760 C CA . LEU A 1 95 ? -10.548 4.979 -2.665 1.00 91.50 95 LEU A CA 1
ATOM 761 C C . LEU A 1 95 ? -12.049 5.242 -2.515 1.00 91.50 95 LEU A C 1
ATOM 763 O O . LEU A 1 95 ? -12.529 6.190 -3.130 1.00 91.50 95 LEU A O 1
ATOM 767 N N . GLN A 1 96 ? -12.770 4.415 -1.756 1.00 91.62 96 GLN A N 1
ATOM 768 C CA . GLN A 1 96 ? -14.186 4.615 -1.442 1.00 91.62 96 GLN A CA 1
ATOM 769 C C . GLN A 1 96 ? -14.383 5.715 -0.393 1.00 91.62 96 GLN A C 1
ATOM 771 O O . GLN A 1 96 ? -15.245 6.565 -0.583 1.00 91.62 96 GLN A O 1
ATOM 776 N N . ASP A 1 97 ? -13.552 5.741 0.653 1.00 85.38 97 ASP A N 1
ATOM 777 C CA . ASP A 1 97 ? -13.588 6.769 1.703 1.00 85.38 97 ASP A CA 1
ATOM 778 C C . ASP A 1 97 ? -13.164 8.164 1.179 1.00 85.38 97 ASP A C 1
ATOM 780 O O . ASP A 1 97 ? -13.577 9.184 1.725 1.00 85.38 97 ASP A O 1
ATOM 784 N N . GLU A 1 98 ? -12.355 8.236 0.112 1.00 68.38 98 GLU A N 1
ATOM 785 C CA . GLU A 1 98 ? -11.945 9.496 -0.537 1.00 68.38 98 GLU A CA 1
ATOM 786 C C . GLU A 1 98 ? -12.980 10.088 -1.523 1.00 68.38 98 GLU A C 1
ATOM 788 O O . GLU A 1 98 ? -12.704 11.107 -2.171 1.00 68.38 98 GLU A O 1
ATOM 793 N N . ILE A 1 99 ? -14.152 9.467 -1.685 1.00 47.59 99 ILE A N 1
ATOM 794 C CA . ILE A 1 99 ? -15.254 10.011 -2.490 1.00 47.59 99 ILE A CA 1
ATOM 795 C C . ILE A 1 99 ? -16.227 10.712 -1.528 1.00 47.59 99 ILE A C 1
ATOM 797 O O . ILE A 1 99 ? -16.813 10.021 -0.697 1.00 47.59 99 ILE A O 1
ATOM 801 N N . PRO A 1 100 ? -16.410 12.047 -1.593 1.00 42.62 100 PRO A N 1
ATOM 802 C CA . PRO A 1 100 ? -17.567 12.670 -0.955 1.00 42.62 100 PRO A CA 1
ATOM 803 C C . PRO A 1 100 ? -18.878 12.193 -1.591 1.00 42.62 100 PRO A C 1
ATOM 805 O O . PRO A 1 100 ? -18.902 11.999 -2.831 1.00 42.62 100 PRO A O 1
#

Sequence (100 aa):
MEKPLRKVIGGMRGREGMYVLPPDWSHVVAFLNGFSAGRKGSGLSCELTLFEQWLYEKIGNRCSSGWDWVVLNKFAEGDTQKALPKFYQLWDAFLQDEIP

Secondary structure (DSSP, 8-state):
---HHHHHHHHHTT-GGGTSSS-SHHHHHHHHHHHHHHHHTTT---HHHHHHHHHHHHTTS--SS-HHHHIIIIISTT-HHHHHHHHHHHHHHHHHHT--

pLDDT: mean 88.28, std 11.29, range [42.62, 98.0]

Organism: NCBI:txid442870

Radius of gyration: 13.09 Å; chains: 1; bounding box: 28×33×32 Å

Foldseek 3Di:
DDPVLCVVLVVCVVPVVVQFPPSWLVRVVVSSVVVQVVVVVVVDDRVQVVLQVVLCVVVVHDDPDGPSCSLCVVVVVVDRVVSSVSVSVSVVVSVVVPPD